Protein AF-A0A6B2SJJ6-F1 (afdb_monomer_lite)

Radius of gyration: 15.58 Å; chains: 1; bounding box: 44×14×33 Å

Structure (mmCIF, N/CA/C/O backbone):
data_AF-A0A6B2SJJ6-F1
#
_entry.id   AF-A0A6B2SJJ6-F1
#
loop_
_atom_site.group_PDB
_atom_site.id
_atom_site.type_symbol
_atom_site.label_atom_id
_atom_site.label_alt_id
_atom_site.label_comp_id
_atom_site.label_asym_id
_atom_site.label_entity_id
_atom_site.label_seq_id
_atom_site.pdbx_PDB_ins_code
_atom_site.Cartn_x
_atom_site.Cartn_y
_atom_site.Cartn_z
_atom_site.occupancy
_atom_site.B_iso_or_equiv
_atom_site.auth_seq_id
_atom_site.auth_comp_id
_atom_site.auth_asym_id
_atom_site.auth_atom_id
_atom_site.pdbx_PDB_model_num
ATOM 1 N N . MET A 1 1 ? 31.842 7.860 -20.108 1.00 59.56 1 MET A N 1
ATOM 2 C CA . MET A 1 1 ? 31.045 7.448 -18.935 1.00 59.56 1 MET A CA 1
ATOM 3 C C . MET A 1 1 ? 30.027 6.439 -19.436 1.00 59.56 1 MET A C 1
ATOM 5 O O . MET A 1 1 ? 28.996 6.835 -19.954 1.00 59.56 1 MET A O 1
ATOM 9 N N . THR A 1 2 ? 30.381 5.156 -19.446 1.00 60.00 2 THR A N 1
ATOM 10 C CA . THR A 1 2 ? 29.525 4.110 -20.022 1.00 60.00 2 THR A CA 1
ATOM 11 C C . THR A 1 2 ? 28.471 3.731 -18.987 1.00 60.00 2 THR A C 1
ATOM 13 O O . THR A 1 2 ? 28.821 3.294 -17.892 1.00 60.00 2 THR A O 1
ATOM 16 N N . THR A 1 3 ? 27.196 3.958 -19.293 1.00 69.44 3 THR A N 1
ATOM 17 C CA . THR A 1 3 ? 26.074 3.538 -18.451 1.00 69.44 3 THR A CA 1
ATOM 18 C C . THR A 1 3 ? 25.999 2.017 -18.454 1.00 69.44 3 THR A C 1
ATOM 20 O O . THR A 1 3 ? 25.935 1.386 -19.505 1.00 69.44 3 THR A O 1
ATOM 23 N N . LYS A 1 4 ? 26.042 1.411 -17.268 1.00 68.31 4 LYS A N 1
ATOM 24 C CA . LYS A 1 4 ? 25.715 -0.003 -17.110 1.00 68.31 4 LYS A CA 1
ATOM 25 C C . LYS A 1 4 ? 24.197 -0.102 -17.197 1.00 68.31 4 LYS A C 1
ATOM 27 O O . LYS A 1 4 ? 23.521 0.404 -16.305 1.00 68.31 4 LYS A O 1
ATOM 32 N N . GLU A 1 5 ? 23.666 -0.706 -18.255 1.00 75.44 5 GLU A N 1
ATOM 33 C CA . GLU A 1 5 ? 22.256 -1.093 -18.241 1.00 75.44 5 GLU A CA 1
ATOM 34 C C . GLU A 1 5 ? 22.090 -2.176 -17.172 1.00 75.44 5 GLU A C 1
ATOM 36 O O . GLU A 1 5 ? 22.669 -3.262 -17.251 1.00 75.44 5 GLU A O 1
ATOM 41 N N . GLY A 1 6 ? 21.410 -1.806 -16.087 1.00 74.75 6 GLY A N 1
ATOM 42 C CA . GLY A 1 6 ? 21.045 -2.728 -15.023 1.00 74.75 6 GLY A CA 1
ATOM 43 C C . GLY A 1 6 ? 19.918 -3.629 -15.508 1.00 74.75 6 GLY A C 1
ATOM 44 O O . GLY A 1 6 ? 18.997 -3.157 -16.168 1.00 74.75 6 GLY A O 1
ATOM 45 N N . GLY A 1 7 ? 19.998 -4.921 -15.186 1.00 81.94 7 GLY A N 1
ATOM 46 C CA . GLY A 1 7 ? 18.876 -5.838 -15.381 1.00 81.94 7 GLY A CA 1
ATOM 47 C C . GLY A 1 7 ? 17.632 -5.409 -14.585 1.00 81.94 7 GLY A C 1
ATOM 48 O O . GLY A 1 7 ? 17.708 -4.471 -13.786 1.00 81.94 7 GLY A O 1
ATOM 49 N N . PRO A 1 8 ? 16.489 -6.087 -14.790 1.00 84.62 8 PRO A N 1
ATOM 50 C CA . PRO A 1 8 ? 15.244 -5.753 -14.104 1.00 84.62 8 PRO A CA 1
ATOM 51 C C . PRO A 1 8 ? 15.415 -5.797 -12.580 1.00 84.62 8 PRO A C 1
ATOM 53 O O . PRO A 1 8 ? 16.135 -6.645 -12.049 1.00 84.62 8 PRO A O 1
ATOM 56 N N . TYR A 1 9 ? 14.748 -4.872 -11.889 1.00 88.69 9 TYR A N 1
ATOM 57 C CA . TYR A 1 9 ? 14.726 -4.811 -10.430 1.00 88.69 9 TYR A CA 1
ATOM 58 C C . TYR A 1 9 ? 13.499 -5.533 -9.874 1.00 88.69 9 TYR A C 1
ATOM 60 O O . TYR A 1 9 ? 12.406 -5.424 -10.430 1.00 88.69 9 TYR A O 1
ATOM 68 N N . ASP A 1 10 ? 13.664 -6.183 -8.725 1.00 93.31 10 ASP A N 1
ATOM 69 C CA . ASP A 1 10 ? 12.540 -6.630 -7.907 1.00 93.31 10 ASP A CA 1
ATOM 70 C C . ASP A 1 10 ? 11.950 -5.464 -7.100 1.00 93.31 10 ASP A C 1
ATOM 72 O O . ASP A 1 10 ? 12.658 -4.538 -6.690 1.00 93.31 10 ASP A O 1
ATOM 76 N N . ALA A 1 11 ? 10.645 -5.527 -6.821 1.00 94.25 11 ALA A N 1
ATOM 77 C CA . ALA A 1 11 ? 9.935 -4.525 -6.033 1.00 94.25 11 ALA A CA 1
ATOM 78 C C . ALA A 1 11 ? 9.448 -5.094 -4.694 1.00 94.25 11 ALA A C 1
ATOM 80 O O . ALA A 1 11 ? 8.845 -6.164 -4.633 1.00 94.25 11 ALA A O 1
ATOM 81 N N . VAL A 1 12 ? 9.644 -4.330 -3.615 1.00 95.62 12 VAL A N 1
ATOM 82 C CA . VAL A 1 12 ? 9.100 -4.631 -2.283 1.00 95.62 12 VAL A CA 1
ATOM 83 C C . VAL A 1 12 ? 8.173 -3.501 -1.856 1.00 95.62 12 VAL A C 1
ATOM 85 O O . VAL A 1 12 ? 8.592 -2.349 -1.744 1.00 95.62 12 VAL A O 1
ATOM 88 N N . VAL A 1 13 ? 6.912 -3.835 -1.574 1.00 95.19 13 VAL A N 1
ATOM 89 C CA . VAL A 1 13 ? 5.907 -2.873 -1.103 1.00 95.19 13 VAL A CA 1
ATOM 90 C C . VAL A 1 13 ? 5.613 -3.110 0.374 1.00 95.19 13 VAL A C 1
ATOM 92 O O . VAL A 1 13 ? 5.012 -4.112 0.758 1.00 95.19 13 VAL A O 1
ATOM 95 N N . LEU A 1 14 ? 5.999 -2.156 1.222 1.00 95.69 14 LEU A N 1
ATOM 96 C CA . LEU A 1 14 ? 5.708 -2.213 2.654 1.00 95.69 14 LEU A CA 1
ATOM 97 C C . LEU A 1 14 ? 4.259 -1.783 2.924 1.00 95.69 14 LEU A C 1
ATOM 99 O O . LEU A 1 14 ? 3.913 -0.603 2.848 1.00 95.69 14 LEU A O 1
ATOM 103 N N . ALA A 1 15 ? 3.411 -2.754 3.263 1.00 94.75 15 ALA A N 1
ATOM 104 C CA . ALA A 1 15 ? 1.966 -2.561 3.403 1.00 94.75 15 ALA A CA 1
ATOM 105 C C . ALA A 1 15 ? 1.408 -2.842 4.817 1.00 94.75 15 ALA A C 1
ATOM 107 O O . ALA A 1 15 ? 0.239 -2.567 5.067 1.00 94.75 15 ALA A O 1
ATOM 108 N N . GLY A 1 16 ? 2.226 -3.323 5.761 1.00 92.50 16 GLY A N 1
ATOM 109 C CA . GLY A 1 16 ? 1.789 -3.830 7.077 1.00 92.50 16 GLY A CA 1
ATOM 110 C 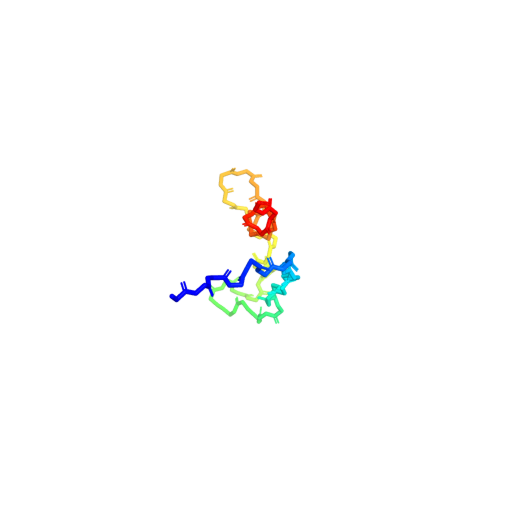C . GLY A 1 16 ? 1.671 -2.808 8.220 1.00 92.50 16 GLY A C 1
ATOM 111 O O . GLY A 1 16 ? 1.825 -3.174 9.379 1.00 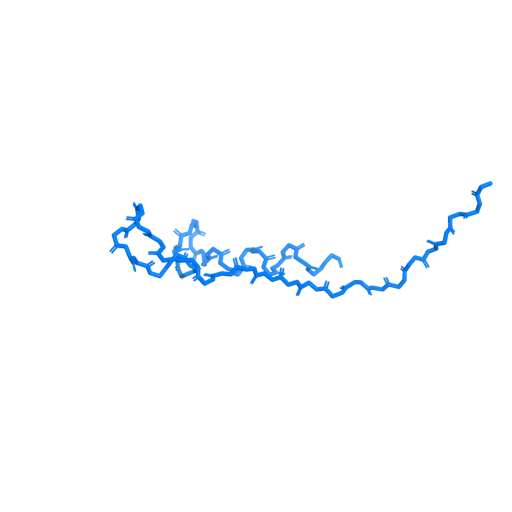92.50 16 GLY A O 1
ATOM 112 N N . GLY A 1 17 ? 1.465 -1.520 7.935 1.00 95.25 17 GLY A N 1
ATOM 113 C CA . GLY A 1 17 ? 1.328 -0.501 8.988 1.00 95.25 17 GLY A CA 1
ATOM 114 C C . GLY A 1 17 ? -0.065 -0.502 9.635 1.00 95.25 17 GLY A C 1
ATOM 115 O O . GLY A 1 17 ? -1.058 -0.608 8.926 1.00 95.25 17 GLY A O 1
ATOM 116 N N . GLY A 1 18 ? -0.162 -0.272 10.951 1.00 95.44 18 GLY A N 1
ATOM 117 C CA . GLY A 1 18 ? -1.414 -0.382 11.730 1.00 95.44 18 GLY A CA 1
ATOM 118 C C . GLY A 1 18 ? -2.517 0.659 11.471 1.00 95.44 18 GLY A C 1
ATOM 119 O O . GLY A 1 18 ? -3.441 0.762 12.264 1.00 95.44 18 GLY A O 1
ATOM 120 N N . ALA A 1 19 ? -2.415 1.471 10.414 1.00 96.12 19 ALA A N 1
ATOM 121 C CA . ALA A 1 19 ? -3.492 2.334 9.908 1.00 96.12 19 ALA A CA 1
ATOM 122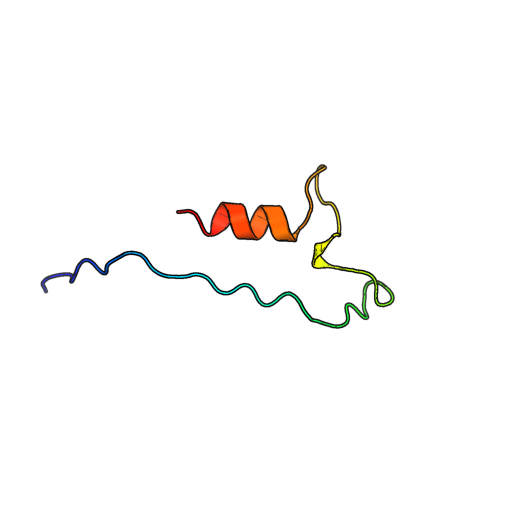 C C . ALA A 1 19 ? -4.269 3.180 10.951 1.00 96.12 19 ALA A C 1
ATOM 124 O O . ALA A 1 19 ? -5.462 3.425 10.789 1.00 96.12 19 ALA A O 1
ATOM 125 N N . ALA A 1 20 ? -3.602 3.689 11.996 1.00 96.44 20 ALA A N 1
ATOM 126 C CA . ALA A 1 20 ? -4.254 4.370 13.128 1.00 96.44 20 ALA A CA 1
ATOM 127 C C . ALA A 1 20 ? -5.173 5.542 12.726 1.00 96.44 20 ALA A C 1
ATOM 129 O O . ALA A 1 20 ? -6.255 5.714 13.276 1.00 96.44 20 ALA A O 1
ATOM 130 N N . ARG A 1 21 ? -4.781 6.313 11.705 1.00 94.62 21 ARG A N 1
ATOM 131 C CA . ARG A 1 21 ? -5.575 7.435 11.162 1.00 94.62 21 ARG A CA 1
ATOM 132 C C . ARG A 1 21 ? -6.851 7.001 10.432 1.00 94.62 21 ARG A C 1
ATOM 134 O O . ARG A 1 21 ? -7.706 7.831 10.164 1.00 94.62 21 ARG A O 1
ATOM 141 N N . LEU A 1 22 ? -6.960 5.718 10.105 1.00 93.31 22 LEU A N 1
ATOM 142 C CA . LEU A 1 22 ? -8.134 5.088 9.509 1.00 93.31 22 LEU A CA 1
ATOM 143 C C . LEU A 1 22 ? -8.864 4.195 10.526 1.00 93.31 22 LEU A C 1
ATOM 145 O O . LEU A 1 22 ? -9.588 3.288 10.132 1.00 93.31 22 LEU A O 1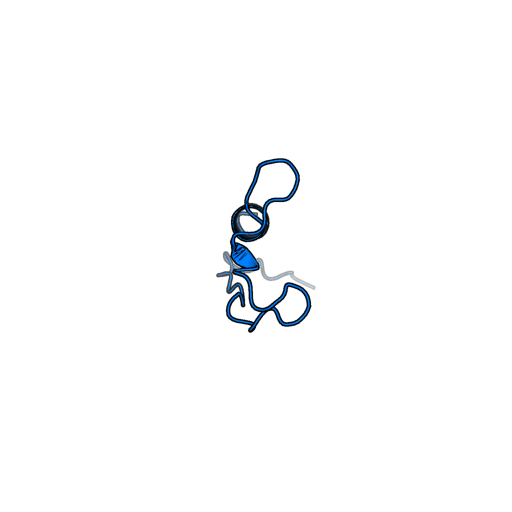
ATOM 149 N N . GLY A 1 23 ? -8.632 4.391 11.830 1.00 95.12 23 GLY A N 1
ATOM 150 C CA . GLY A 1 23 ? -9.250 3.577 12.881 1.00 95.12 23 GLY A CA 1
ATOM 151 C C . GLY A 1 23 ? -8.729 2.139 12.947 1.00 95.12 23 GLY A C 1
ATOM 152 O O . GLY A 1 23 ? -9.439 1.260 13.418 1.00 95.12 23 GLY A O 1
ATOM 153 N N . GLY A 1 24 ? -7.515 1.879 12.449 1.00 93.44 24 GLY A N 1
ATOM 154 C CA . GLY A 1 24 ? -6.957 0.523 12.390 1.00 93.44 24 GLY A CA 1
ATOM 155 C C . GLY A 1 24 ? -7.473 -0.321 11.221 1.00 93.44 24 GLY A C 1
ATOM 156 O O . GLY A 1 24 ? -7.224 -1.522 11.185 1.00 93.44 24 GLY A O 1
ATOM 157 N N . ALA A 1 25 ? -8.181 0.287 10.266 1.00 89.62 25 ALA A N 1
ATOM 158 C CA . ALA A 1 25 ? -8.695 -0.399 9.085 1.00 89.62 25 ALA A CA 1
ATOM 159 C C . ALA A 1 25 ? -7.584 -0.936 8.161 1.00 89.62 25 ALA A C 1
ATOM 161 O O . ALA A 1 25 ? -6.462 -0.429 8.138 1.00 89.62 25 ALA A O 1
ATOM 162 N N . ASP A 1 26 ? -7.929 -1.912 7.320 1.00 93.44 26 ASP A N 1
ATOM 163 C CA . ASP A 1 26 ? -7.058 -2.424 6.257 1.00 93.44 26 ASP A CA 1
ATOM 164 C C . ASP A 1 26 ? -6.778 -1.342 5.194 1.00 93.44 26 ASP A C 1
ATOM 166 O O . ASP A 1 26 ? -7.510 -1.174 4.216 1.00 93.44 26 ASP A O 1
ATOM 170 N N . LYS A 1 27 ? -5.705 -0.566 5.398 1.00 94.94 27 LYS A N 1
ATOM 171 C CA . LYS A 1 27 ? -5.290 0.495 4.470 1.00 94.94 27 LYS A CA 1
ATOM 172 C C . LYS A 1 27 ? -4.993 -0.044 3.058 1.00 94.94 27 LYS A C 1
ATOM 174 O O . LYS A 1 27 ? -5.449 0.595 2.111 1.00 94.94 27 LYS A O 1
ATOM 179 N N . PRO A 1 28 ? -4.232 -1.142 2.864 1.00 96.44 28 PRO A N 1
ATOM 180 C CA . PRO A 1 28 ? -4.028 -1.739 1.539 1.00 96.44 28 PRO A CA 1
ATOM 181 C C . PRO A 1 28 ? -5.321 -1.974 0.746 1.00 96.44 28 PRO A C 1
ATOM 183 O O . PRO A 1 28 ? -5.350 -1.698 -0.458 1.00 96.44 28 PRO A O 1
ATOM 186 N N . GLY A 1 29 ? -6.387 -2.402 1.429 1.00 96.25 29 GLY A N 1
ATOM 187 C CA . GLY A 1 29 ? -7.713 -2.622 0.851 1.00 96.25 29 GLY A CA 1
ATOM 188 C C . GLY A 1 29 ? -8.537 -1.358 0.569 1.00 96.25 29 GLY A C 1
ATOM 189 O O . GLY A 1 29 ? -9.542 -1.437 -0.143 1.00 96.25 29 GLY A O 1
ATOM 190 N N . VAL A 1 30 ? -8.133 -0.179 1.067 1.00 96.19 30 VAL A N 1
ATOM 191 C CA . VAL A 1 30 ? -8.859 1.083 0.834 1.00 96.19 30 VAL A CA 1
ATOM 192 C C . VAL A 1 30 ? -8.999 1.344 -0.657 1.00 96.19 30 VAL A C 1
ATOM 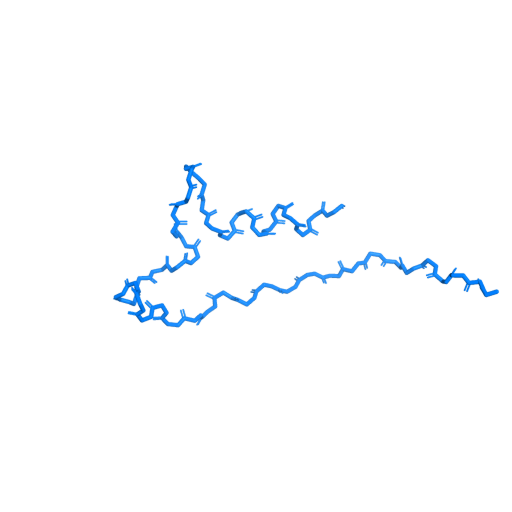194 O O . VAL A 1 30 ? -8.027 1.317 -1.415 1.00 96.19 30 VAL A O 1
ATOM 197 N N . ARG A 1 31 ? -10.227 1.652 -1.077 1.00 96.19 31 ARG A N 1
ATOM 198 C CA . ARG A 1 31 ? -10.525 1.953 -2.471 1.00 96.19 31 ARG A CA 1
ATOM 199 C C . ARG A 1 31 ? -10.420 3.442 -2.752 1.00 96.19 31 ARG A C 1
ATOM 201 O O . ARG A 1 31 ? -11.079 4.263 -2.128 1.00 96.19 31 ARG A O 1
ATOM 208 N N . VAL A 1 32 ? -9.645 3.767 -3.776 1.00 95.56 32 VAL A N 1
ATOM 209 C CA . VAL A 1 32 ? -9.643 5.074 -4.446 1.00 95.56 32 VAL A CA 1
ATOM 210 C C . VAL A 1 32 ? -10.191 4.818 -5.843 1.00 95.56 32 VAL A C 1
ATOM 212 O O . VAL A 1 32 ? -9.867 3.779 -6.407 1.00 95.56 32 VAL A O 1
ATOM 215 N N . GLY A 1 33 ? -11.051 5.668 -6.412 1.00 95.56 33 GLY A N 1
ATOM 216 C CA .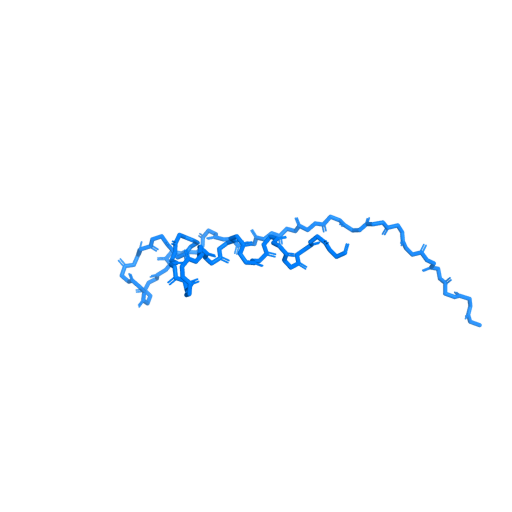 GLY A 1 33 ? -11.567 5.511 -7.789 1.00 95.56 33 GLY A CA 1
ATOM 217 C C . GLY A 1 33 ? -11.844 4.059 -8.229 1.00 95.56 33 GLY A C 1
ATOM 218 O O . GLY A 1 33 ? -11.295 3.615 -9.233 1.00 95.56 33 GLY A O 1
ATOM 219 N N . GLY A 1 34 ? -12.543 3.275 -7.399 1.00 97.00 34 GLY A N 1
ATOM 220 C CA . GLY A 1 34 ? -12.925 1.879 -7.667 1.00 97.00 34 GLY A CA 1
ATOM 221 C C . GLY A 1 34 ? -11.857 0.780 -7.505 1.00 97.00 34 GLY A C 1
ATOM 222 O O . GLY A 1 34 ? -12.232 -0.381 -7.378 1.00 97.00 34 GLY A O 1
ATOM 223 N N . ARG A 1 35 ? -10.557 1.095 -7.455 1.00 97.75 35 ARG A N 1
ATOM 224 C CA . ARG A 1 35 ? -9.465 0.104 -7.279 1.00 97.75 35 ARG A CA 1
ATOM 225 C C . ARG A 1 35 ? -8.918 0.119 -5.850 1.00 97.75 35 ARG A C 1
ATOM 227 O O . ARG A 1 35 ? -8.969 1.175 -5.215 1.00 97.75 35 ARG A O 1
ATOM 234 N N . ALA A 1 36 ? -8.369 -0.991 -5.355 1.00 97.81 36 ALA A N 1
ATOM 235 C CA . ALA A 1 36 ? -7.657 -0.984 -4.077 1.00 97.81 36 ALA A CA 1
ATOM 236 C C . ALA A 1 36 ? -6.374 -0.139 -4.173 1.00 97.81 36 ALA A C 1
ATOM 238 O O . ALA A 1 36 ? -5.841 0.105 -5.263 1.00 97.81 36 ALA A O 1
ATOM 239 N N . LEU A 1 37 ? -5.890 0.360 -3.039 1.00 96.38 37 LEU A N 1
ATOM 240 C CA . LEU A 1 37 ? -4.661 1.144 -2.985 1.00 96.38 37 LEU A CA 1
ATOM 241 C C . LEU A 1 37 ? -3.449 0.283 -3.359 1.00 96.38 37 LEU A C 1
ATOM 243 O O . LEU A 1 37 ? -2.606 0.740 -4.127 1.00 96.38 37 LEU A O 1
ATOM 247 N N . ILE A 1 38 ? -3.385 -0.958 -2.865 1.00 96.62 38 ILE A N 1
ATOM 248 C CA . ILE A 1 38 ? -2.267 -1.865 -3.153 1.00 96.62 38 ILE A CA 1
ATOM 249 C C . ILE A 1 38 ? -2.171 -2.222 -4.643 1.00 96.62 38 ILE A C 1
ATOM 251 O O . ILE A 1 38 ? -1.083 -2.151 -5.208 1.00 96.62 38 ILE A O 1
ATOM 255 N N . ASP A 1 39 ? -3.301 -2.459 -5.315 1.00 97.00 39 ASP A N 1
ATOM 256 C CA . ASP A 1 39 ? -3.339 -2.770 -6.753 1.00 97.00 39 ASP A CA 1
ATOM 257 C C . ASP A 1 39 ? -2.753 -1.641 -7.608 1.00 97.00 39 ASP A C 1
ATOM 259 O O . ASP A 1 39 ? -2.116 -1.882 -8.631 1.00 97.00 39 ASP A O 1
ATOM 263 N N . ARG A 1 40 ? -2.948 -0.383 -7.192 1.00 96.06 40 ARG A N 1
ATOM 264 C CA . ARG A 1 40 ? -2.345 0.768 -7.880 1.00 96.06 40 ARG A CA 1
ATOM 265 C C . ARG A 1 40 ? -0.832 0.769 -7.781 1.00 96.06 40 ARG A C 1
ATOM 267 O O . ARG A 1 40 ? -0.178 1.107 -8.759 1.00 96.06 40 ARG A O 1
ATOM 274 N N . VAL A 1 41 ? -0.302 0.447 -6.603 1.00 95.94 41 VAL A N 1
ATOM 275 C CA . VAL A 1 41 ? 1.144 0.428 -6.365 1.00 95.94 41 VAL A CA 1
ATOM 276 C C . VAL A 1 41 ? 1.775 -0.712 -7.153 1.00 95.94 41 VAL A C 1
ATOM 278 O O . VAL A 1 41 ? 2.753 -0.481 -7.851 1.00 95.94 41 VAL A O 1
ATOM 281 N N . LEU A 1 42 ? 1.174 -1.905 -7.122 1.00 95.69 42 LEU A N 1
ATOM 282 C CA . LEU A 1 42 ? 1.671 -3.055 -7.881 1.00 95.69 42 LEU A CA 1
ATOM 283 C C . LEU A 1 42 ? 1.689 -2.781 -9.390 1.00 95.69 42 LEU A C 1
ATOM 285 O O . LEU A 1 42 ? 2.686 -3.070 -10.043 1.00 95.69 42 LEU A O 1
ATOM 289 N N . ALA A 1 43 ? 0.644 -2.143 -9.928 1.00 95.88 43 ALA A N 1
ATOM 290 C CA . ALA A 1 43 ? 0.616 -1.732 -11.332 1.00 95.88 43 ALA A CA 1
ATOM 291 C C . ALA A 1 43 ? 1.684 -0.678 -11.683 1.00 95.88 43 ALA A C 1
ATOM 293 O O . ALA A 1 43 ? 2.116 -0.604 -12.826 1.00 95.88 43 ALA A O 1
ATOM 294 N N . ALA A 1 44 ? 2.112 0.147 -10.724 1.00 95.00 44 ALA A N 1
ATOM 295 C CA . ALA A 1 44 ? 3.195 1.106 -10.936 1.00 95.00 44 ALA A CA 1
ATOM 296 C C . ALA A 1 44 ? 4.590 0.454 -10.881 1.00 95.00 44 ALA A C 1
ATOM 298 O O . ALA A 1 44 ? 5.544 1.028 -11.395 1.00 95.00 44 ALA A O 1
ATOM 299 N N . CYS A 1 45 ? 4.720 -0.723 -10.260 1.00 94.81 45 CYS A N 1
ATOM 300 C CA . CYS A 1 45 ? 5.984 -1.457 -10.168 1.00 94.81 45 CYS A CA 1
ATOM 301 C C . CYS A 1 45 ? 6.321 -2.259 -11.434 1.00 94.81 45 CYS A C 1
ATOM 303 O O . CYS A 1 45 ? 7.483 -2.597 -11.631 1.00 94.81 45 CYS A O 1
ATOM 305 N N . SER A 1 46 ? 5.340 -2.574 -12.283 1.00 86.44 46 SER A N 1
ATOM 306 C CA . SER A 1 46 ? 5.525 -3.378 -13.499 1.00 86.44 46 SER A CA 1
ATOM 307 C C . SER A 1 46 ? 6.016 -2.552 -14.699 1.00 86.44 46 SER A C 1
ATOM 309 O O . SER A 1 46 ? 5.414 -2.652 -15.764 1.00 86.44 46 SER A O 1
ATOM 311 N N . GLY A 1 47 ? 7.010 -1.679 -14.488 1.00 71.75 47 GLY A N 1
ATOM 312 C CA . GLY A 1 47 ? 7.516 -0.717 -15.483 1.00 71.75 47 GLY A CA 1
ATOM 313 C C . GLY A 1 47 ? 7.821 -1.296 -16.862 1.00 71.75 47 GLY A C 1
ATOM 314 O O . GLY A 1 47 ? 8.119 -2.507 -16.954 1.00 71.75 47 GLY A O 1
#

Foldseek 3Di:
DDDDPDDQDDDDDDQPDQPVVVVSDRQQQDDDPRDGPVVVVVVVNPD

Sequence (47 aa):
MTTKEGGPYDAVVLAGGGAARLGGADKPGVRVGGRALIDRVLAACSG

pLDDT: mean 90.47, std 10.0, range [59.56, 97.81]

Secondary structure (DSSP, 8-state):
-----PPPPP---------GGGTT--TTT-EETTEEHHHHHHHHH--